Protein AF-A0A099YTH6-F1 (afdb_monomer)

Radius of gyration: 30.71 Å; Cα contacts (8 Å, |Δi|>4): 83; chains: 1; bounding box: 67×26×90 Å

Secondary structure (DSSP, 8-state):
-PPPP----SEEEEEEEE--TTSPPEEEEEEEEEEE----SS-EEEEEEEEETTEEEEEEEEEEPPPS----------HHHHHHHHHHHHHHHHHHHHHHHHHHHH-

Nearest PDB structures (foldseek):
  1x5g-assembly1_A  TM=3.823E-01  e=1.235E+00  Homo sapiens
  8pn9-assembly1_G  TM=3.445E-01  e=2.143E+00  Ho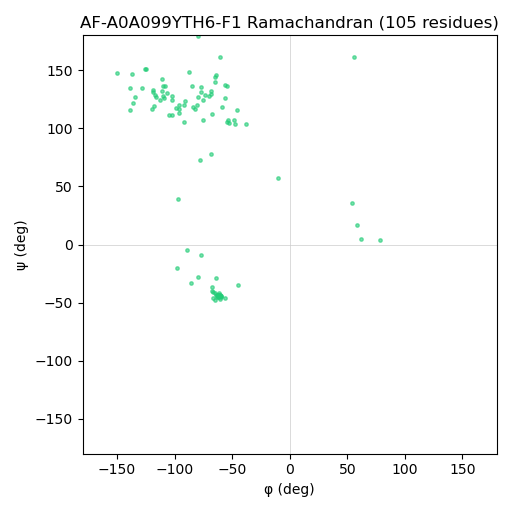mo sapiens
  2dn7-assembly1_A  TM=3.828E-01  e=7.284E+00  Homo sapiens
  9ba4-assembly1_B  TM=3.615E-01  e=7.743E+00  Homo sapiens

Solvent-accessible surface area (backbone atoms only — not comparable to full-atom values): 6913 Å² total; per-residue (Å²): 133,89,80,85,86,73,78,99,67,57,64,48,77,48,69,48,59,51,80,48,90,101,49,78,68,44,68,50,83,90,49,60,48,75,48,76,58,79,84,55,99,55,66,48,74,51,76,49,71,46,64,57,96,86,40,76,77,46,74,52,76,50,71,48,73,49,68,78,55,84,55,69,66,69,68,67,71,43,72,66,57,54,50,51,53,51,52,51,54,52,51,53,52,52,52,53,50,53,52,53,51,52,50,64,74,74,106

InterPro domains:
  IPR037878 Sperm acrosome membrane-associated protein 1 [PF27947] (1-107)
  IPR037878 Sperm acrosome membrane-associated protein 1 [PTHR47223] (1-107)

pLDDT: mean 75.14, std 15.71, range [37.44, 97.25]

Foldseek 3Di:
DDDDDDPDDQKDKDWDWDDDPPDDTHTDPPRIDIDGHDDDQAKDKDKDFDDDPNHGPDMDIDIDGDDNPVPVPVVVCPVVNVVVVVVVVVVVVVVVVVVVVVVVVVD

Sequence (107 aa):
MPCIFIPPENRFKYIWKILIADQPAVTLPNDSAILEVRRDTRPVTFQCETQERGITIASVKYTIYTTPGQERRPRRKTRAEIVLIFSVATGVIVVIGVIFVLVFVIL

Structure (mmCIF, N/CA/C/O backbone):
data_AF-A0A099YTH6-F1
#
_entry.id   AF-A0A099YTH6-F1
#
loop_
_atom_site.group_PDB
_atom_site.id
_atom_site.type_symbol
_atom_site.label_atom_id
_atom_site.label_alt_id
_atom_site.label_comp_id
_atom_site.label_asym_id
_atom_site.label_entity_id
_atom_site.label_seq_id
_atom_site.pdbx_PDB_ins_code
_atom_site.Cartn_x
_atom_site.Cartn_y
_atom_site.Cartn_z
_atom_site.occupancy
_atom_site.B_iso_or_equiv
_atom_site.auth_seq_id
_atom_site.auth_comp_id
_atom_site.auth_asym_id
_atom_site.auth_atom_id
_atom_site.pdbx_PDB_model_num
ATOM 1 N N . MET A 1 1 ? -4.087 13.591 10.323 1.00 51.88 1 MET A N 1
ATOM 2 C CA . MET A 1 1 ? -3.771 12.211 10.754 1.00 51.88 1 MET A CA 1
ATOM 3 C C . MET A 1 1 ? -2.720 11.621 9.822 1.00 51.88 1 MET A C 1
ATOM 5 O O . MET A 1 1 ? -2.948 11.654 8.617 1.00 51.88 1 MET A O 1
ATOM 9 N N . PRO A 1 2 ? -1.577 11.133 10.331 1.00 55.12 2 PRO A N 1
ATOM 10 C CA . PRO A 1 2 ? -0.590 10.439 9.509 1.00 55.12 2 PRO A CA 1
ATOM 11 C C . PRO A 1 2 ? -1.149 9.079 9.072 1.00 55.12 2 PRO A C 1
ATOM 13 O O . PRO A 1 2 ? -1.636 8.306 9.894 1.00 55.12 2 PRO A O 1
ATOM 16 N N . CYS A 1 3 ? -1.122 8.803 7.770 1.00 51.09 3 CYS A N 1
ATOM 17 C CA . CYS A 1 3 ? -1.530 7.507 7.239 1.00 51.09 3 CYS A CA 1
ATOM 18 C C . CYS A 1 3 ? -0.412 6.486 7.479 1.00 51.09 3 CYS A C 1
ATOM 20 O O . CYS A 1 3 ? 0.748 6.752 7.169 1.00 51.09 3 CYS A O 1
ATOM 22 N N . ILE A 1 4 ? -0.762 5.319 8.017 1.00 58.53 4 ILE A N 1
ATOM 23 C CA . ILE A 1 4 ? 0.172 4.205 8.194 1.00 58.53 4 ILE A CA 1
ATOM 24 C C . ILE A 1 4 ? 0.256 3.461 6.860 1.00 58.53 4 ILE A C 1
ATOM 26 O O . ILE A 1 4 ? -0.742 2.923 6.381 1.00 58.53 4 ILE A O 1
ATOM 30 N N . PHE A 1 5 ? 1.440 3.445 6.249 1.00 56.91 5 PHE A N 1
ATOM 31 C CA . PHE A 1 5 ? 1.718 2.607 5.087 1.00 56.91 5 PHE A CA 1
ATOM 32 C C . PHE A 1 5 ? 2.104 1.208 5.568 1.00 56.91 5 PHE A C 1
ATOM 34 O O . PHE A 1 5 ? 3.101 1.046 6.270 1.00 56.91 5 PHE A O 1
ATOM 41 N N . ILE A 1 6 ? 1.314 0.206 5.192 1.00 63.72 6 ILE A N 1
ATOM 42 C CA . ILE A 1 6 ? 1.586 -1.199 5.496 1.00 63.72 6 ILE A CA 1
ATOM 43 C C . ILE A 1 6 ? 2.033 -1.872 4.191 1.00 63.72 6 ILE A C 1
ATOM 45 O O . ILE A 1 6 ? 1.375 -1.678 3.163 1.00 63.72 6 ILE A O 1
ATOM 49 N N . PRO A 1 7 ? 3.152 -2.622 4.191 1.00 58.38 7 PRO A N 1
ATOM 50 C CA . PRO A 1 7 ? 3.630 -3.324 3.008 1.00 58.38 7 PRO A CA 1
ATOM 51 C C . PRO A 1 7 ? 2.603 -4.350 2.497 1.00 58.38 7 PRO A C 1
ATOM 53 O O . PRO A 1 7 ? 1.689 -4.750 3.219 1.00 58.38 7 PRO A O 1
ATOM 56 N N . PRO A 1 8 ? 2.736 -4.774 1.230 1.00 56.88 8 PRO A N 1
ATOM 57 C CA . PRO A 1 8 ? 1.710 -5.525 0.522 1.00 56.88 8 PRO A CA 1
ATOM 58 C C . PRO A 1 8 ? 1.700 -7.004 0.942 1.00 56.88 8 PRO A C 1
ATOM 60 O O . PRO A 1 8 ? 2.102 -7.873 0.169 1.00 56.88 8 PRO A O 1
ATOM 63 N N . GLU A 1 9 ? 1.223 -7.295 2.150 1.00 59.97 9 GLU A N 1
ATOM 64 C CA . GLU A 1 9 ? 0.926 -8.649 2.624 1.00 59.97 9 GLU A CA 1
ATOM 65 C C . GLU A 1 9 ? -0.510 -9.051 2.243 1.00 59.97 9 GLU A C 1
ATOM 67 O O . GLU A 1 9 ? -1.394 -8.210 2.114 1.00 59.97 9 GLU A O 1
ATOM 72 N N . ASN A 1 10 ? -0.758 -10.340 1.995 1.00 60.06 10 ASN A N 1
ATOM 73 C CA . ASN A 1 10 ? -2.081 -10.829 1.564 1.00 60.06 10 ASN A CA 1
ATOM 74 C C . ASN A 1 10 ? -2.996 -11.199 2.741 1.00 60.06 10 ASN A C 1
ATOM 76 O O . ASN A 1 10 ? -4.154 -11.560 2.541 1.00 60.06 10 ASN A O 1
ATOM 80 N N . ARG A 1 11 ? -2.477 -11.138 3.970 1.00 62.41 11 ARG A N 1
ATOM 81 C CA . ARG A 1 11 ? -3.176 -11.575 5.174 1.00 62.41 11 ARG A CA 1
ATOM 82 C C . ARG A 1 11 ? -2.922 -10.580 6.294 1.00 62.41 11 ARG A C 1
ATOM 84 O O . ARG A 1 11 ? -1.794 -10.440 6.750 1.00 62.41 11 ARG A O 1
ATOM 91 N N . PHE A 1 12 ? -3.978 -9.921 6.750 1.00 69.81 12 PHE A N 1
ATOM 92 C CA . PHE A 1 12 ? -3.920 -8.940 7.828 1.00 69.81 12 PHE A CA 1
ATOM 93 C C . PHE A 1 12 ? -4.623 -9.502 9.056 1.00 69.81 12 PHE A C 1
ATOM 95 O O . PHE A 1 12 ? -5.739 -10.012 8.961 1.00 69.81 12 PHE A O 1
ATOM 102 N N . LYS A 1 13 ? -3.981 -9.412 10.222 1.00 71.69 13 LYS A N 1
ATOM 103 C CA . LYS A 1 13 ? -4.620 -9.713 11.505 1.00 71.69 13 LYS A CA 1
ATOM 104 C C . LYS A 1 13 ? -4.912 -8.402 12.221 1.00 71.69 13 LYS A C 1
ATOM 106 O O . LYS A 1 13 ? -3.991 -7.718 12.658 1.00 71.69 13 LYS A O 1
ATOM 111 N N . TYR A 1 14 ? -6.189 -8.077 12.353 1.00 72.62 14 TYR A N 1
ATOM 112 C CA . TYR A 1 14 ? -6.653 -6.974 13.180 1.00 72.62 14 TYR A CA 1
ATOM 113 C C . TYR A 1 14 ? -6.807 -7.461 14.611 1.00 72.62 14 TYR A C 1
ATOM 115 O O . TYR A 1 14 ? -7.281 -8.571 14.850 1.00 72.62 14 TYR A O 1
ATOM 123 N N . ILE A 1 15 ? -6.353 -6.642 15.552 1.00 71.00 15 ILE A N 1
ATOM 124 C CA . ILE A 1 15 ? -6.398 -6.928 16.980 1.00 71.00 15 ILE A CA 1
ATOM 125 C C . ILE A 1 15 ? -6.860 -5.654 17.669 1.00 71.00 15 ILE A C 1
ATOM 127 O O . ILE A 1 15 ? -6.203 -4.617 17.542 1.00 71.00 15 ILE A O 1
ATOM 131 N N . TRP A 1 16 ? -7.960 -5.735 18.408 1.00 74.06 16 TRP A N 1
ATOM 132 C CA . TRP A 1 16 ? -8.403 -4.632 19.247 1.00 74.06 16 TRP A CA 1
ATOM 133 C C . TRP A 1 16 ? -7.569 -4.559 20.522 1.00 74.06 16 TRP A C 1
ATOM 135 O O . TRP A 1 16 ? -7.281 -5.572 21.168 1.00 74.06 16 TRP A O 1
ATOM 145 N N . LYS A 1 17 ? -7.162 -3.339 20.880 1.00 79.75 17 LYS A N 1
ATOM 146 C CA . LYS A 1 17 ? -6.465 -3.064 22.133 1.00 79.75 17 LYS A CA 1
ATOM 147 C C . LYS A 1 17 ? -7.157 -1.934 22.881 1.00 79.75 17 LYS A C 1
ATOM 149 O O . LYS A 1 17 ? -7.459 -0.904 22.284 1.00 79.75 17 LYS A O 1
ATOM 154 N N . ILE A 1 18 ? -7.355 -2.115 24.181 1.00 80.06 18 ILE A N 1
ATOM 155 C CA . ILE A 1 18 ? -7.806 -1.061 25.088 1.00 80.06 18 ILE A CA 1
ATOM 156 C C . ILE A 1 18 ? -6.596 -0.202 25.437 1.00 80.06 18 ILE A C 1
ATOM 158 O O . ILE A 1 18 ? -5.562 -0.717 25.870 1.00 80.06 18 ILE A O 1
ATOM 162 N N . LEU A 1 19 ? -6.735 1.106 25.243 1.00 83.19 19 LEU A N 1
ATOM 163 C CA . LEU A 1 19 ? -5.777 2.094 25.718 1.00 83.19 19 LEU A CA 1
ATOM 164 C C . LEU A 1 19 ? -6.287 2.631 27.053 1.00 83.19 19 LEU A C 1
ATOM 166 O O . LEU A 1 19 ? -7.327 3.284 27.102 1.00 83.19 19 LEU A O 1
ATOM 170 N N . ILE A 1 20 ? -5.567 2.329 28.128 1.00 87.06 20 ILE A N 1
ATOM 171 C CA . ILE A 1 20 ? -5.821 2.866 29.465 1.00 87.06 20 ILE A CA 1
ATOM 172 C C . ILE A 1 20 ? -4.669 3.824 29.772 1.00 87.06 20 ILE A C 1
ATOM 174 O O . ILE A 1 20 ? -3.517 3.519 29.457 1.00 87.06 20 ILE A O 1
ATOM 178 N N . ALA A 1 21 ? -4.975 4.995 30.334 1.00 89.75 21 ALA A N 1
ATOM 179 C CA . ALA A 1 21 ? -3.952 5.968 30.709 1.00 89.75 21 ALA A CA 1
ATOM 180 C C . ALA A 1 21 ? -2.907 5.320 31.636 1.00 89.75 21 ALA A C 1
ATOM 182 O O . ALA A 1 21 ? -3.262 4.548 32.526 1.00 89.75 21 ALA A O 1
ATOM 183 N N . ASP A 1 22 ? -1.630 5.608 31.378 1.00 88.88 22 ASP A N 1
ATOM 184 C CA . ASP A 1 22 ? -0.474 5.106 32.137 1.00 88.88 22 ASP A CA 1
ATOM 185 C C . ASP A 1 22 ? -0.331 3.574 32.202 1.00 88.88 22 ASP A C 1
ATOM 187 O O . ASP A 1 22 ? 0.427 3.040 33.013 1.00 88.88 22 ASP A O 1
ATOM 191 N N . GLN A 1 23 ? -1.019 2.847 31.318 1.00 89.81 23 GLN A N 1
ATOM 192 C CA . GLN A 1 23 ? -0.929 1.394 31.210 1.00 89.81 23 GLN A CA 1
ATOM 193 C C . GLN A 1 23 ? -0.571 0.963 29.783 1.00 89.81 23 GLN A C 1
ATOM 195 O O . GLN A 1 23 ? -0.907 1.640 28.806 1.00 89.81 23 GLN A O 1
ATOM 200 N N . PRO A 1 24 ? 0.107 -0.187 29.624 1.00 85.06 24 PRO A N 1
ATOM 201 C CA . PRO A 1 24 ? 0.327 -0.759 28.307 1.00 85.06 24 PRO A CA 1
ATOM 202 C C . PRO A 1 24 ? -1.008 -1.157 27.667 1.00 85.06 24 PRO A C 1
ATOM 204 O O . PRO A 1 24 ? -1.930 -1.616 28.337 1.00 85.06 24 PRO A O 1
ATOM 207 N N . ALA A 1 25 ? -1.093 -1.019 26.345 1.00 84.56 25 ALA A N 1
ATOM 208 C CA . ALA A 1 25 ? -2.285 -1.378 25.588 1.00 84.56 25 ALA A CA 1
ATOM 209 C C . ALA A 1 25 ? -2.646 -2.865 25.783 1.00 84.56 25 ALA A C 1
ATOM 211 O O . ALA A 1 25 ? -1.874 -3.751 25.400 1.00 84.56 25 ALA A O 1
ATOM 212 N N . VAL A 1 26 ? -3.831 -3.142 26.331 1.00 83.81 26 VAL A N 1
ATOM 213 C CA . VAL A 1 26 ? -4.294 -4.508 26.621 1.00 83.81 26 VAL A CA 1
ATOM 214 C C . VAL A 1 26 ? -5.052 -5.048 25.418 1.00 83.81 26 VAL A C 1
ATOM 216 O O . VAL A 1 26 ? -6.016 -4.442 24.964 1.00 83.81 26 VAL A O 1
ATOM 219 N N . THR A 1 27 ? -4.624 -6.191 24.884 1.00 78.81 27 THR A N 1
ATOM 220 C CA . THR A 1 27 ? -5.326 -6.853 23.774 1.00 78.81 27 THR A CA 1
ATOM 221 C C . THR A 1 27 ? -6.610 -7.498 24.277 1.00 78.81 27 THR A C 1
ATOM 223 O O . THR A 1 27 ? -6.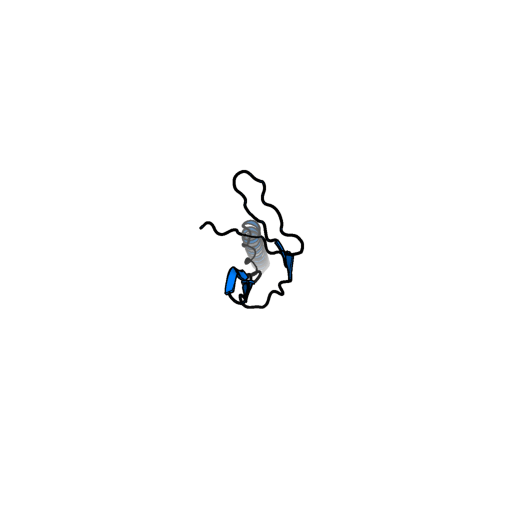554 -8.269 25.236 1.00 78.81 27 THR A O 1
ATOM 226 N N . LEU A 1 28 ? -7.747 -7.220 23.633 1.00 76.69 28 LEU A N 1
ATOM 227 C CA . LEU A 1 28 ? -8.994 -7.889 23.996 1.00 76.69 28 LEU A CA 1
ATOM 228 C C . LEU A 1 28 ? -8.914 -9.376 23.608 1.00 76.69 28 LEU A C 1
ATOM 230 O O . LEU A 1 28 ? -8.515 -9.700 22.482 1.00 76.69 28 LEU A O 1
ATOM 234 N N . PRO A 1 29 ? -9.283 -10.298 24.513 1.00 75.50 29 PRO A N 1
ATOM 235 C CA . PRO A 1 29 ? -9.338 -11.714 24.187 1.00 75.50 29 PRO A CA 1
ATOM 236 C C . PRO A 1 29 ? -10.421 -11.973 23.133 1.00 75.50 29 PRO A C 1
ATOM 238 O O . PRO A 1 29 ? -11.502 -11.399 23.191 1.00 75.50 29 PRO A O 1
ATOM 241 N N . ASN A 1 30 ? -10.125 -12.859 22.179 1.00 71.75 30 ASN A N 1
ATOM 242 C CA . ASN A 1 30 ? -11.014 -13.279 21.084 1.00 71.75 30 ASN A CA 1
ATOM 243 C C . ASN A 1 30 ? -11.453 -12.191 20.095 1.00 71.75 30 ASN A C 1
ATOM 245 O O . ASN A 1 30 ? -12.184 -12.495 19.159 1.00 71.75 30 ASN A O 1
ATOM 249 N N . ASP A 1 31 ? -10.945 -10.969 20.221 1.00 70.25 31 ASP A N 1
ATOM 250 C CA . ASP A 1 31 ? -11.344 -9.850 19.368 1.00 70.25 31 ASP A CA 1
ATOM 251 C C . ASP A 1 31 ? -10.354 -9.637 18.210 1.00 70.25 31 ASP A C 1
ATOM 253 O O . ASP A 1 31 ? -9.949 -8.524 17.866 1.00 70.25 31 ASP A O 1
ATOM 257 N N . SER A 1 32 ? -9.871 -10.750 17.643 1.00 67.88 32 SER A N 1
ATOM 258 C CA . SER A 1 32 ? -8.956 -10.723 16.506 1.00 67.88 32 SER A CA 1
ATOM 259 C C . SER A 1 32 ? -9.640 -11.206 15.239 1.00 67.88 32 SER A C 1
ATOM 261 O O . SER A 1 32 ? -10.137 -12.330 15.200 1.00 67.88 32 SER A O 1
ATOM 263 N N . ALA A 1 33 ? -9.584 -10.396 14.187 1.00 67.25 33 ALA A N 1
ATOM 264 C CA . ALA A 1 33 ? -10.110 -10.742 12.875 1.00 67.25 33 ALA A CA 1
ATOM 265 C C . ALA A 1 33 ? -8.954 -10.944 11.893 1.00 67.25 33 ALA A C 1
ATOM 267 O O . ALA A 1 33 ? -8.076 -10.088 11.762 1.00 67.25 33 ALA A O 1
ATOM 268 N N . ILE A 1 34 ? -8.946 -12.083 11.201 1.00 64.25 34 ILE A N 1
ATOM 269 C CA . ILE A 1 34 ? -8.016 -12.331 10.099 1.00 64.25 34 ILE A CA 1
ATOM 270 C C . ILE A 1 34 ? -8.742 -11.992 8.808 1.00 64.25 34 ILE A C 1
ATOM 272 O O . ILE A 1 34 ? -9.720 -12.643 8.450 1.00 64.25 34 ILE A O 1
ATOM 276 N N . LEU A 1 35 ? -8.231 -10.991 8.109 1.00 67.94 35 LEU A N 1
ATOM 277 C CA . LEU A 1 35 ? -8.649 -10.664 6.764 1.00 67.94 35 LEU A CA 1
ATOM 278 C C . LEU A 1 35 ? -7.652 -11.264 5.781 1.00 67.94 35 LEU A C 1
ATOM 280 O O . LEU A 1 35 ? -6.480 -10.880 5.749 1.00 67.94 35 LEU A O 1
ATOM 284 N N . GLU A 1 36 ? -8.135 -12.175 4.952 1.00 66.69 36 GLU A N 1
ATOM 285 C CA . GLU A 1 36 ? -7.400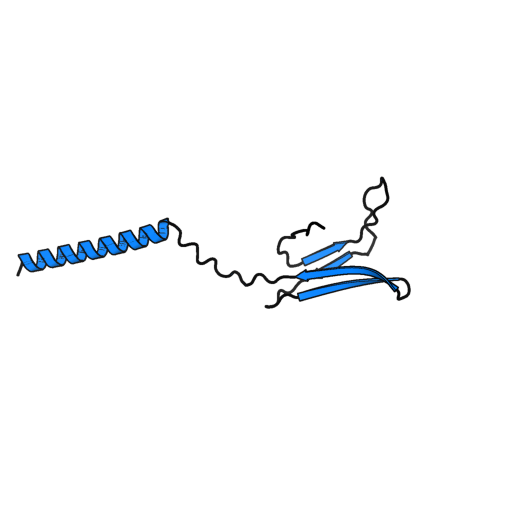 -12.640 3.788 1.00 66.69 36 GLU A CA 1
ATOM 286 C C . GLU A 1 36 ? -7.868 -11.864 2.561 1.00 66.69 36 GLU A C 1
ATOM 288 O O . GLU A 1 36 ? -9.048 -11.854 2.211 1.00 66.69 36 GLU A O 1
ATOM 293 N N . VAL A 1 37 ? -6.933 -11.168 1.929 1.00 65.44 37 VAL A N 1
ATOM 294 C CA . VAL A 1 37 ? -7.223 -10.266 0.824 1.00 65.44 37 VAL A CA 1
ATOM 295 C C . VAL A 1 37 ? -6.858 -10.962 -0.469 1.00 65.44 37 VAL A C 1
ATOM 297 O O . VAL A 1 37 ? -5.680 -11.142 -0.787 1.00 65.44 37 VAL A O 1
ATOM 300 N N . ARG A 1 38 ? -7.878 -11.289 -1.261 1.00 64.88 38 ARG A N 1
ATOM 301 C CA . ARG A 1 38 ? -7.682 -11.608 -2.674 1.00 64.88 38 ARG A CA 1
ATOM 302 C C . ARG A 1 38 ? -7.571 -10.296 -3.439 1.00 64.88 38 ARG A C 1
ATOM 304 O O . ARG A 1 38 ? -8.462 -9.457 -3.374 1.00 64.88 38 ARG A O 1
ATOM 311 N N . ARG A 1 39 ? -6.438 -10.086 -4.111 1.00 62.12 39 ARG A N 1
ATOM 312 C CA . ARG A 1 39 ? -6.242 -8.897 -4.944 1.00 62.12 39 ARG A CA 1
ATOM 313 C C . ARG A 1 39 ? -7.026 -9.069 -6.235 1.00 62.12 39 ARG A C 1
ATOM 315 O O . ARG A 1 39 ? -6.614 -9.841 -7.096 1.00 62.12 39 ARG A O 1
ATOM 322 N N . ASP A 1 40 ? -8.117 -8.331 -6.356 1.00 60.28 40 ASP A N 1
ATOM 323 C CA . ASP A 1 40 ? -8.808 -8.157 -7.629 1.00 60.28 40 ASP A CA 1
ATOM 324 C C . ASP A 1 40 ? -8.100 -7.102 -8.494 1.00 60.28 40 ASP A C 1
ATOM 326 O O . ASP A 1 40 ? -7.075 -6.540 -8.117 1.00 60.28 40 ASP A O 1
ATOM 330 N N . THR A 1 41 ? -8.609 -6.843 -9.697 1.00 61.28 41 THR A N 1
ATOM 331 C CA . THR A 1 41 ? -8.045 -5.846 -10.630 1.00 61.28 41 THR A CA 1
ATOM 332 C C . THR A 1 41 ? -8.389 -4.401 -10.266 1.00 61.28 41 THR A C 1
ATOM 334 O O . THR A 1 41 ? -7.853 -3.474 -10.872 1.00 61.28 41 THR A O 1
ATOM 337 N N . ARG A 1 42 ? -9.287 -4.189 -9.297 1.00 64.06 42 ARG A N 1
ATOM 338 C CA . ARG A 1 42 ? -9.766 -2.871 -8.866 1.00 64.06 42 ARG A CA 1
ATOM 339 C C . ARG A 1 42 ? -9.581 -2.706 -7.357 1.00 64.06 42 ARG A C 1
ATOM 341 O O . ARG A 1 42 ? -9.649 -3.706 -6.643 1.00 64.06 42 ARG A O 1
ATOM 348 N N . PRO A 1 43 ? -9.385 -1.471 -6.860 1.00 68.38 43 PRO A N 1
ATOM 349 C CA . PRO A 1 43 ? -9.356 -1.212 -5.428 1.00 68.38 43 PRO A CA 1
ATOM 350 C C . PRO A 1 43 ? -10.636 -1.696 -4.745 1.00 68.38 43 PRO A C 1
ATOM 352 O O . PRO A 1 43 ? -11.735 -1.463 -5.252 1.00 68.38 43 PRO A O 1
ATOM 355 N N . VAL A 1 44 ? -10.488 -2.335 -3.585 1.00 73.62 44 VAL A N 1
ATOM 356 C CA . VAL A 1 44 ? -11.612 -2.829 -2.777 1.00 73.62 44 VAL A CA 1
ATOM 357 C C . VAL A 1 44 ? -11.591 -2.133 -1.425 1.00 73.62 44 VAL A C 1
ATOM 359 O O . VAL A 1 44 ? -10.549 -2.037 -0.775 1.00 73.62 44 VAL A O 1
ATOM 362 N N . THR A 1 45 ? -12.747 -1.640 -0.994 1.00 74.75 45 THR A N 1
ATOM 363 C CA . THR A 1 45 ? -12.922 -1.035 0.326 1.00 74.75 45 THR A CA 1
ATOM 364 C C . THR A 1 45 ? -13.619 -2.022 1.245 1.00 74.75 45 THR A C 1
ATOM 366 O O . THR A 1 45 ? -14.689 -2.529 0.919 1.00 74.75 45 THR A O 1
ATOM 369 N N . PHE A 1 46 ? -13.025 -2.252 2.410 1.00 76.06 46 PHE A N 1
ATOM 370 C CA . PHE A 1 46 ? -13.604 -3.058 3.473 1.00 76.06 46 PHE A CA 1
ATOM 371 C C . PHE A 1 46 ? -13.977 -2.152 4.644 1.00 76.06 46 PHE A C 1
ATOM 373 O O . PHE A 1 46 ? -13.259 -1.201 4.974 1.00 76.06 46 PHE A O 1
ATOM 380 N N . GLN A 1 47 ? -15.104 -2.463 5.272 1.00 80.12 47 GLN A N 1
ATOM 381 C CA . GLN A 1 47 ? -15.609 -1.769 6.447 1.00 80.12 47 GLN A CA 1
ATOM 382 C C . GLN A 1 47 ? -16.064 -2.813 7.457 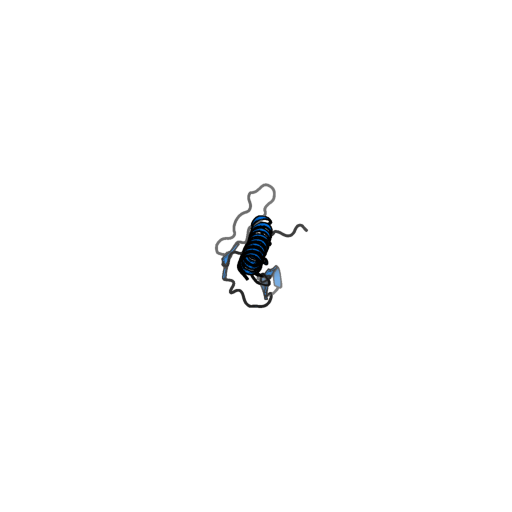1.00 80.12 47 GLN A C 1
ATOM 384 O O . GLN A 1 47 ? -16.835 -3.710 7.123 1.00 80.12 47 GLN A O 1
ATOM 389 N N . CYS A 1 48 ? -15.550 -2.703 8.675 1.00 77.81 48 CYS A N 1
ATOM 390 C CA . CYS A 1 48 ? -15.964 -3.519 9.802 1.00 77.81 48 CYS A CA 1
ATOM 391 C C . CYS A 1 48 ? -16.531 -2.599 10.877 1.00 77.81 48 CYS A C 1
ATOM 393 O O . CYS A 1 48 ? -15.907 -1.592 11.217 1.00 77.81 48 CYS A O 1
ATOM 395 N N . GLU A 1 49 ? -17.706 -2.942 11.387 1.00 82.81 49 GLU A N 1
ATOM 396 C CA . GLU A 1 49 ? -18.386 -2.201 12.441 1.00 82.81 49 GLU A CA 1
ATOM 397 C C . GLU A 1 49 ? -18.531 -3.081 13.672 1.00 82.81 49 GLU A C 1
ATOM 399 O O . GLU A 1 49 ? -19.043 -4.198 13.595 1.00 82.81 49 GLU A O 1
ATOM 404 N N . THR A 1 50 ? -18.102 -2.555 14.812 1.00 80.31 50 THR A N 1
ATOM 405 C CA . THR A 1 50 ? -18.373 -3.144 16.117 1.00 80.31 50 THR A CA 1
ATOM 406 C C . THR A 1 50 ? -19.652 -2.518 16.643 1.00 80.31 50 THR A C 1
ATOM 408 O O . THR A 1 50 ? -19.719 -1.300 16.825 1.00 80.31 50 THR A O 1
ATOM 411 N N . GLN A 1 51 ? -20.663 -3.348 16.886 1.00 84.44 51 GLN A N 1
ATOM 412 C CA . GLN A 1 51 ? -21.946 -2.912 17.423 1.00 84.44 51 GLN A CA 1
ATOM 413 C C . GLN A 1 51 ? -22.110 -3.363 18.871 1.00 84.44 51 GLN A C 1
ATOM 415 O O . GLN A 1 51 ? -21.861 -4.519 19.207 1.00 84.44 51 GLN A O 1
ATOM 420 N N . GLU A 1 52 ? -22.609 -2.467 19.710 1.00 85.38 52 GLU A N 1
ATOM 421 C CA . GLU A 1 52 ? -23.084 -2.765 21.051 1.00 85.38 52 GLU A CA 1
ATOM 422 C C . GLU A 1 52 ? -24.575 -2.434 21.111 1.00 85.38 52 GLU A C 1
ATOM 424 O O . GLU A 1 52 ? -24.986 -1.303 20.863 1.00 85.38 52 GLU A O 1
ATOM 429 N N . ARG A 1 53 ? -25.413 -3.440 21.396 1.00 90.56 53 ARG A N 1
ATOM 430 C CA . ARG A 1 53 ? -26.884 -3.290 21.449 1.00 90.56 53 ARG A CA 1
ATOM 431 C C . ARG A 1 53 ? -27.490 -2.678 20.172 1.00 90.56 53 ARG A C 1
ATOM 433 O O . ARG A 1 53 ? -28.446 -1.913 20.240 1.00 90.56 53 ARG A O 1
ATOM 440 N N . GLY A 1 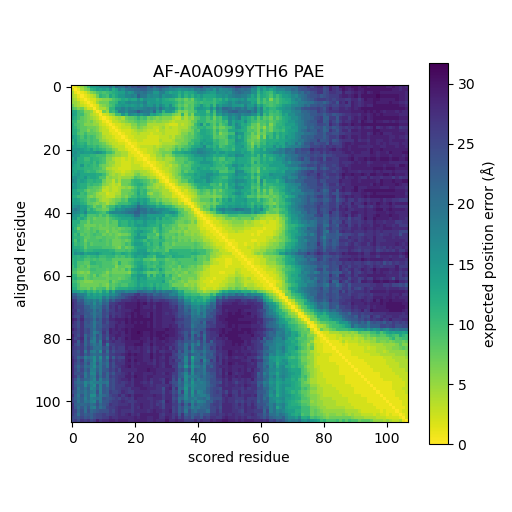54 ? -26.925 -3.009 19.011 1.00 87.94 54 GLY A N 1
ATOM 441 C CA . GLY A 1 54 ? -27.357 -2.477 17.712 1.00 87.94 54 GLY A CA 1
ATOM 442 C C . GLY A 1 54 ? -26.870 -1.055 17.411 1.00 87.94 54 GLY A C 1
ATOM 443 O O . GLY A 1 54 ? -27.220 -0.505 16.372 1.00 87.94 54 GLY A O 1
ATOM 444 N N . ILE A 1 55 ? -26.058 -0.460 18.289 1.00 88.81 55 ILE A N 1
ATOM 445 C CA . ILE A 1 55 ? -25.422 0.842 18.080 1.00 88.81 55 ILE A CA 1
ATOM 446 C C . ILE A 1 55 ? -23.965 0.606 17.693 1.00 88.81 55 ILE A C 1
ATOM 448 O O . ILE A 1 55 ? -23.224 -0.048 18.424 1.00 88.81 55 ILE A O 1
ATOM 452 N N . THR A 1 56 ? -23.529 1.143 16.556 1.00 85.12 56 THR A N 1
ATOM 453 C CA . THR A 1 56 ? -22.123 1.071 16.141 1.00 85.12 56 THR A CA 1
ATOM 454 C C . THR A 1 56 ? -21.254 1.914 17.080 1.00 85.12 56 THR A C 1
ATOM 456 O O . THR A 1 56 ? -21.356 3.138 17.094 1.00 85.12 56 THR A O 1
ATOM 459 N N . ILE A 1 57 ? -20.391 1.257 17.859 1.00 85.62 57 ILE A N 1
ATOM 460 C CA . ILE A 1 57 ? -19.475 1.890 18.826 1.00 85.62 57 ILE A CA 1
ATOM 461 C C . ILE A 1 57 ? -18.058 2.069 18.275 1.00 85.62 57 ILE A C 1
ATOM 463 O O . ILE A 1 57 ? -17.299 2.902 18.767 1.00 85.62 57 ILE A O 1
ATOM 467 N N . ALA A 1 58 ? -17.694 1.316 17.236 1.00 78.75 58 ALA A N 1
ATOM 468 C CA . ALA A 1 58 ? -16.431 1.480 16.530 1.00 78.75 58 ALA A CA 1
ATOM 469 C C . ALA A 1 58 ? -16.580 1.076 15.062 1.00 78.75 58 ALA A C 1
ATOM 471 O O . ALA A 1 58 ? -17.333 0.164 14.729 1.00 78.75 58 ALA A O 1
ATOM 472 N N . SER A 1 59 ? -15.840 1.740 14.176 1.00 78.31 59 SER A N 1
ATOM 473 C CA . SER A 1 59 ? -15.780 1.380 12.761 1.00 78.31 59 SER A CA 1
ATOM 474 C C . SER A 1 59 ? -14.351 1.481 12.257 1.00 78.31 59 SER A C 1
ATOM 476 O O . SER A 1 59 ? -13.644 2.453 12.531 1.00 78.31 59 SER A O 1
ATOM 478 N N . VAL A 1 60 ? -13.927 0.470 11.509 1.00 77.75 60 VAL A N 1
ATOM 479 C CA . VAL A 1 60 ? -12.637 0.445 10.827 1.00 77.75 60 VAL A CA 1
ATOM 480 C C . VAL A 1 60 ? -12.907 0.326 9.338 1.00 77.75 60 VAL A C 1
ATOM 482 O O . VAL A 1 60 ? -13.448 -0.676 8.869 1.00 77.75 60 VAL A O 1
ATOM 485 N N . LYS A 1 61 ? -12.504 1.353 8.588 1.00 79.06 61 LYS A N 1
ATOM 486 C CA . LYS A 1 61 ? -12.595 1.400 7.129 1.00 79.06 61 LYS A CA 1
ATOM 487 C C . LYS A 1 61 ? -11.198 1.462 6.534 1.00 79.06 61 LYS A C 1
ATOM 489 O O . LYS A 1 61 ? -10.422 2.355 6.867 1.00 79.06 61 LYS A O 1
ATOM 494 N N . TYR A 1 62 ? -10.892 0.553 5.619 1.00 70.94 62 TYR A N 1
ATOM 495 C CA . TYR A 1 62 ? -9.641 0.583 4.865 1.00 70.94 62 TYR A CA 1
ATOM 496 C C . TYR A 1 62 ? -9.896 0.266 3.397 1.00 70.94 62 TYR A C 1
ATOM 498 O O . TYR A 1 62 ? -10.798 -0.487 3.034 1.00 70.94 62 TYR A O 1
ATOM 506 N N . THR A 1 63 ? -9.097 0.894 2.540 1.00 70.25 63 THR A N 1
ATOM 507 C CA . THR A 1 63 ? -9.136 0.678 1.095 1.00 70.25 63 THR A CA 1
ATOM 508 C C . THR A 1 63 ? -7.853 0.000 0.684 1.00 70.25 63 THR A C 1
ATOM 510 O O . THR A 1 63 ? -6.759 0.496 0.951 1.00 70.25 63 THR A O 1
ATOM 513 N N . ILE A 1 64 ? -8.003 -1.143 0.039 1.00 71.06 64 ILE A N 1
ATOM 514 C CA . ILE A 1 64 ? -6.896 -1.899 -0.505 1.00 71.06 64 ILE A CA 1
ATOM 515 C C . ILE A 1 64 ? -6.716 -1.439 -1.935 1.00 71.06 64 ILE A C 1
ATOM 517 O O . ILE A 1 64 ? -7.504 -1.770 -2.821 1.00 71.06 64 ILE A O 1
ATOM 521 N N . TYR A 1 65 ? -5.669 -0.653 -2.146 1.00 64.00 65 TYR A N 1
ATOM 522 C CA . TYR A 1 65 ? -5.244 -0.296 -3.483 1.00 64.00 65 TYR A CA 1
ATOM 523 C C . TYR A 1 65 ? -4.540 -1.490 -4.106 1.00 64.00 65 TYR A C 1
ATOM 525 O O . TYR A 1 65 ? -3.563 -2.026 -3.582 1.00 64.00 65 TYR A O 1
ATOM 533 N N . THR A 1 66 ? -5.037 -1.897 -5.260 1.00 66.56 66 THR A N 1
ATOM 534 C CA . THR A 1 66 ? -4.293 -2.759 -6.159 1.00 66.56 66 THR A CA 1
ATOM 535 C C . THR A 1 66 ? -3.128 -1.939 -6.689 1.00 66.56 66 THR A C 1
ATOM 537 O O . THR A 1 66 ? -3.332 -0.831 -7.187 1.00 66.56 66 THR A O 1
ATOM 540 N N . THR A 1 67 ? -1.907 -2.458 -6.623 1.00 61.88 67 THR A N 1
ATOM 541 C CA . THR A 1 67 ? -0.850 -1.927 -7.487 1.00 61.88 67 THR A CA 1
ATOM 542 C C . THR A 1 67 ? -1.344 -2.031 -8.936 1.00 61.88 67 THR A C 1
ATOM 544 O O . THR A 1 67 ? -1.757 -3.134 -9.312 1.00 61.88 67 THR A O 1
ATOM 547 N N . PRO A 1 68 ? -1.357 -0.944 -9.732 1.00 49.06 68 PRO A N 1
ATOM 548 C CA . PRO A 1 68 ? -1.714 -0.990 -11.150 1.00 49.06 68 PRO A CA 1
ATOM 549 C C . PRO A 1 68 ? -0.621 -1.751 -11.902 1.00 49.06 68 PRO A C 1
ATOM 551 O O . PRO A 1 68 ? 0.311 -1.171 -12.444 1.00 49.06 68 PRO A O 1
ATOM 554 N N . GLY A 1 69 ? -0.655 -3.080 -11.801 1.00 43.59 69 GLY A N 1
ATOM 555 C CA . GLY A 1 69 ? 0.536 -3.893 -11.976 1.00 43.59 69 GLY A CA 1
ATOM 556 C C . GLY A 1 69 ? 1.667 -3.445 -11.013 1.00 43.59 69 GLY A C 1
ATOM 557 O O . GLY A 1 69 ? 1.738 -2.349 -10.485 1.00 43.59 69 GLY A O 1
ATOM 558 N N . GLN A 1 70 ? 2.681 -4.231 -10.735 1.00 40.41 70 GLN A N 1
ATOM 559 C CA . GLN A 1 70 ? 3.707 -4.488 -11.727 1.00 40.41 70 GLN A CA 1
ATOM 560 C C . GLN A 1 70 ? 3.355 -3.982 -13.134 1.00 40.41 70 GLN A C 1
ATOM 562 O O . GLN A 1 70 ? 3.351 -4.742 -14.098 1.00 40.41 70 GLN A O 1
ATOM 567 N N . GLU A 1 71 ? 3.077 -2.677 -13.276 1.00 37.44 71 GLU A 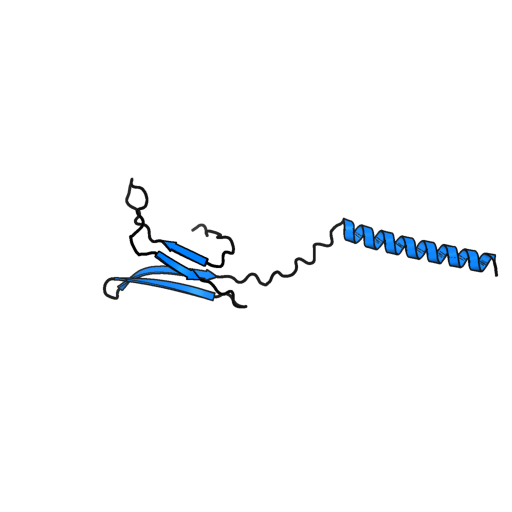N 1
ATOM 568 C CA . GLU A 1 71 ? 3.573 -1.972 -14.432 1.00 37.44 71 GLU A CA 1
ATOM 569 C C . GLU A 1 71 ? 5.022 -2.402 -14.418 1.00 37.44 71 GLU A C 1
ATOM 571 O O . GLU A 1 71 ? 5.757 -2.161 -13.450 1.00 37.44 71 GLU A O 1
ATOM 576 N N . ARG A 1 72 ? 5.353 -3.273 -15.375 1.00 39.47 72 ARG A N 1
ATOM 577 C CA . ARG A 1 72 ? 6.717 -3.562 -15.750 1.00 39.47 72 ARG A CA 1
ATOM 578 C C . ARG A 1 72 ? 7.345 -2.191 -15.653 1.00 39.47 72 ARG A C 1
ATOM 580 O O . ARG A 1 72 ? 7.028 -1.367 -16.505 1.00 39.47 72 ARG A O 1
ATOM 587 N N . ARG A 1 73 ? 8.130 -1.886 -14.603 1.00 37.97 73 ARG A N 1
ATOM 588 C CA . ARG A 1 73 ? 9.044 -0.751 -14.694 1.00 37.97 73 ARG A CA 1
ATOM 589 C C . ARG A 1 73 ? 9.632 -1.006 -16.069 1.00 37.97 73 ARG A C 1
ATOM 591 O O . ARG A 1 73 ? 10.159 -2.117 -16.219 1.00 37.97 73 ARG A O 1
ATOM 598 N N . PRO A 1 74 ? 9.435 -0.149 -17.091 1.00 46.97 74 PRO A N 1
ATOM 599 C CA . PRO A 1 74 ? 10.196 -0.327 -18.310 1.00 46.97 74 PRO A CA 1
ATOM 600 C C . PRO A 1 74 ? 11.603 -0.356 -17.760 1.00 46.97 74 PRO A C 1
ATOM 602 O O . PRO A 1 74 ? 11.975 0.636 -17.131 1.00 46.97 74 PRO A O 1
ATOM 605 N N . ARG A 1 75 ? 12.232 -1.548 -17.739 1.00 46.50 75 ARG A N 1
ATOM 606 C CA . ARG A 1 75 ? 13.434 -1.846 -16.952 1.00 46.50 75 ARG A CA 1
ATOM 607 C C . ARG A 1 75 ? 14.319 -0.675 -17.262 1.00 46.50 75 ARG A C 1
ATOM 609 O O . ARG A 1 75 ? 14.683 -0.584 -18.425 1.00 46.50 75 ARG A O 1
ATOM 616 N N . ARG A 1 76 ? 14.445 0.290 -16.328 1.00 53.34 76 ARG A N 1
ATOM 617 C CA . ARG A 1 76 ? 14.810 1.674 -16.678 1.00 53.34 76 ARG A CA 1
ATOM 618 C C . ARG A 1 76 ? 16.085 1.516 -17.452 1.00 53.34 76 ARG A C 1
ATOM 620 O O . ARG A 1 76 ? 17.041 1.076 -16.812 1.00 53.34 76 ARG A O 1
ATOM 627 N N . LYS A 1 77 ? 16.009 1.680 -18.785 1.00 56.16 77 LYS A N 1
ATOM 628 C CA . LYS A 1 77 ? 16.956 1.052 -19.716 1.00 56.16 77 LYS A CA 1
ATOM 629 C C . LYS A 1 77 ? 18.307 1.458 -19.193 1.00 56.16 77 LYS A C 1
ATOM 631 O O . LYS A 1 77 ? 18.588 2.658 -19.119 1.00 56.16 77 LYS A O 1
ATOM 636 N N . THR A 1 78 ? 18.994 0.513 -18.551 1.00 64.12 78 THR A N 1
ATOM 637 C CA . THR A 1 78 ? 20.042 0.917 -17.609 1.00 64.12 78 THR A CA 1
ATOM 638 C C . THR A 1 78 ? 21.083 1.596 -18.479 1.00 64.12 78 THR A C 1
ATOM 640 O O . THR A 1 78 ? 21.231 1.199 -19.630 1.00 64.12 78 THR A O 1
ATOM 643 N N . ARG A 1 79 ? 21.758 2.653 -18.021 1.00 69.44 79 ARG A N 1
ATOM 644 C CA . ARG A 1 79 ? 22.729 3.384 -18.863 1.00 69.44 79 ARG A CA 1
ATOM 645 C C . ARG A 1 79 ? 23.650 2.427 -19.645 1.00 69.44 79 ARG A C 1
ATOM 647 O O . ARG A 1 79 ? 23.929 2.670 -20.810 1.00 69.44 79 ARG A O 1
ATOM 654 N N . ALA A 1 80 ? 24.001 1.294 -19.030 1.00 73.19 80 ALA A N 1
ATOM 655 C CA . ALA A 1 80 ? 24.691 0.163 -19.644 1.00 73.19 80 ALA A CA 1
ATOM 656 C C . ALA A 1 80 ? 23.998 -0.442 -20.887 1.00 73.19 80 ALA A C 1
ATOM 658 O O . ALA A 1 80 ? 24.656 -0.664 -21.890 1.00 73.19 80 ALA A O 1
ATOM 659 N N . GLU A 1 81 ? 22.688 -0.683 -20.861 1.00 79.69 81 GLU A N 1
ATOM 660 C CA . GLU A 1 81 ? 21.919 -1.237 -21.985 1.00 79.69 81 GLU A CA 1
ATOM 661 C C . GLU A 1 81 ? 21.841 -0.255 -23.166 1.00 79.69 81 GLU A C 1
ATOM 663 O O . GLU A 1 81 ? 21.945 -0.666 -24.317 1.00 79.69 81 GLU A O 1
ATOM 668 N N . ILE A 1 82 ? 21.728 1.052 -22.896 1.00 83.38 82 ILE A N 1
ATOM 669 C CA . ILE A 1 82 ? 21.769 2.088 -23.945 1.00 83.38 82 ILE A CA 1
ATOM 670 C C . ILE A 1 82 ? 23.161 2.145 -24.585 1.00 83.38 82 ILE A C 1
ATOM 672 O O . ILE A 1 82 ? 23.272 2.156 -25.809 1.00 83.38 82 ILE A O 1
ATOM 676 N N . VAL A 1 83 ? 24.216 2.140 -23.765 1.00 87.44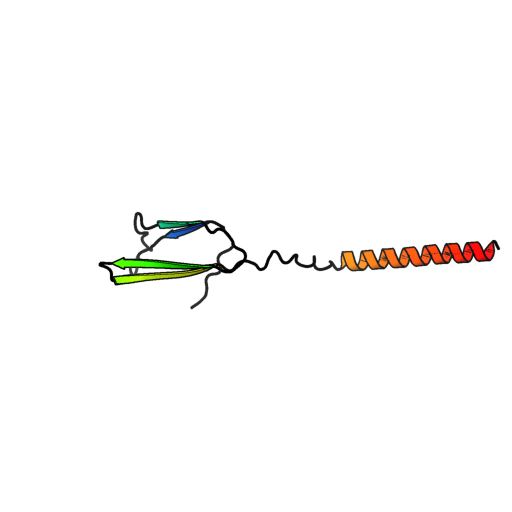 83 VAL A N 1
ATOM 677 C CA . VAL A 1 83 ? 25.608 2.137 -24.241 1.00 87.44 83 VAL A CA 1
ATOM 678 C C . VAL A 1 83 ? 25.900 0.887 -25.071 1.00 87.44 83 VAL A C 1
ATOM 680 O O . VAL A 1 83 ? 26.508 1.002 -26.130 1.00 87.44 83 VAL A O 1
ATOM 683 N N . LEU A 1 84 ? 25.415 -0.280 -24.642 1.00 88.69 84 LEU A N 1
ATOM 684 C CA . LEU A 1 84 ? 25.649 -1.552 -25.325 1.00 88.69 84 LEU A CA 1
ATOM 685 C C . LEU A 1 84 ? 24.955 -1.614 -26.694 1.00 88.69 84 LEU A C 1
ATOM 687 O O . LEU A 1 84 ? 25.545 -2.072 -27.668 1.00 88.69 84 LEU A O 1
ATOM 691 N N . ILE A 1 85 ? 23.730 -1.093 -26.803 1.00 90.81 85 ILE A N 1
ATOM 692 C CA . ILE A 1 85 ? 23.038 -0.992 -28.097 1.00 90.81 85 ILE A CA 1
ATOM 693 C C . ILE A 1 85 ? 23.797 -0.048 -29.037 1.00 90.81 85 ILE A C 1
ATOM 695 O O . ILE A 1 85 ? 23.999 -0.374 -30.207 1.00 90.81 85 ILE A O 1
ATOM 699 N N . PHE A 1 86 ? 24.255 1.099 -28.529 1.00 91.38 86 PHE A N 1
ATOM 700 C CA . PHE A 1 86 ? 24.973 2.084 -29.337 1.00 91.38 86 PHE A CA 1
ATOM 701 C C . PHE A 1 86 ? 26.338 1.561 -29.810 1.00 91.38 86 PHE A C 1
ATOM 703 O O . PHE A 1 86 ? 26.702 1.745 -30.973 1.00 91.38 86 PHE A O 1
ATOM 710 N N . SER A 1 87 ? 27.075 0.852 -28.947 1.00 91.81 87 SER A N 1
ATOM 711 C CA . SER A 1 87 ? 28.363 0.252 -29.309 1.00 91.81 87 SER A CA 1
ATOM 712 C C . SER A 1 87 ? 28.212 -0.837 -30.367 1.00 91.81 87 SER A C 1
ATOM 714 O O . SER A 1 87 ? 28.994 -0.876 -31.314 1.00 91.81 87 SER A O 1
ATOM 716 N N . VAL A 1 88 ? 27.187 -1.689 -30.246 1.00 95.19 88 VAL A N 1
ATOM 717 C CA . VAL A 1 88 ? 26.921 -2.750 -31.228 1.00 95.19 88 VAL A CA 1
ATOM 718 C C . VAL A 1 88 ? 26.540 -2.149 -32.580 1.00 95.19 88 VAL A C 1
A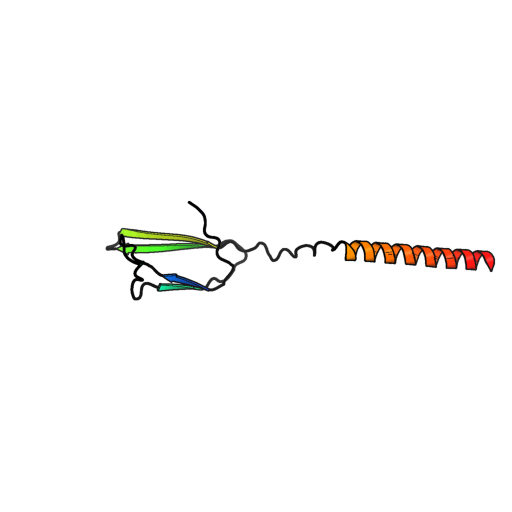TOM 720 O O . VAL A 1 88 ? 27.124 -2.526 -33.592 1.00 95.19 88 VAL A O 1
ATOM 723 N N . ALA A 1 89 ? 25.624 -1.175 -32.608 1.00 95.81 89 ALA A N 1
ATOM 724 C CA . ALA A 1 89 ? 25.213 -0.523 -33.851 1.00 95.81 89 ALA A CA 1
ATOM 725 C C . ALA A 1 89 ? 26.396 0.152 -34.566 1.00 95.81 89 ALA A C 1
ATOM 727 O O . ALA A 1 89 ? 26.582 -0.032 -35.767 1.00 95.81 89 ALA A O 1
ATOM 728 N N . THR A 1 90 ? 27.235 0.872 -33.816 1.00 95.81 90 THR A N 1
ATOM 729 C CA . THR A 1 90 ? 28.422 1.539 -34.371 1.00 95.81 90 THR A CA 1
ATOM 730 C C . THR A 1 90 ? 29.419 0.522 -34.932 1.00 95.81 90 THR A C 1
ATOM 732 O O . THR A 1 90 ? 29.917 0.703 -36.041 1.00 95.81 90 THR A O 1
ATOM 735 N N . GLY A 1 91 ? 29.667 -0.581 -34.216 1.00 95.44 91 GLY A N 1
ATOM 736 C CA . GLY A 1 91 ? 30.558 -1.646 -34.682 1.00 95.44 91 GLY A CA 1
ATOM 737 C C . GLY A 1 91 ? 30.093 -2.281 -35.994 1.00 95.44 91 GLY A C 1
ATOM 738 O O . GLY A 1 91 ? 30.892 -2.444 -36.912 1.00 95.44 91 GLY A O 1
ATOM 739 N N . VAL A 1 92 ? 28.795 -2.571 -36.121 1.00 97.25 92 VAL A N 1
ATOM 740 C CA . VAL A 1 92 ? 28.220 -3.146 -3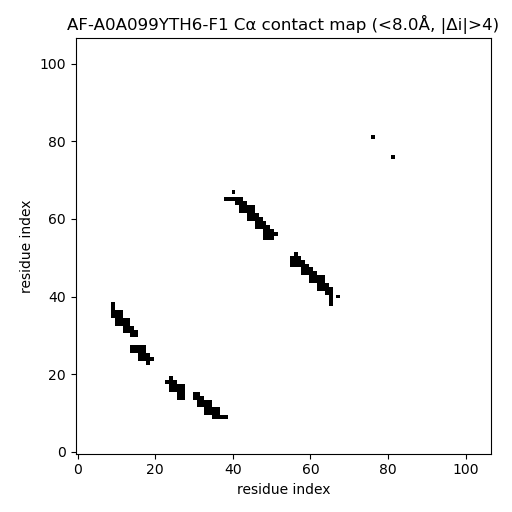7.351 1.00 97.25 92 VAL A CA 1
ATOM 741 C C . VAL A 1 92 ? 28.405 -2.205 -38.545 1.00 97.25 92 VAL A C 1
ATOM 743 O O . VAL A 1 92 ? 28.817 -2.653 -39.613 1.00 97.25 92 VAL A O 1
ATOM 746 N N . ILE A 1 93 ? 28.167 -0.903 -38.366 1.00 96.62 93 ILE A N 1
ATOM 747 C CA . ILE A 1 93 ? 28.332 0.096 -39.435 1.00 96.62 93 ILE A CA 1
ATOM 748 C C . ILE A 1 93 ? 29.789 0.156 -39.910 1.00 96.62 93 ILE A C 1
ATOM 750 O O . ILE A 1 93 ? 30.041 0.165 -41.115 1.00 96.62 93 ILE A O 1
ATOM 754 N N . VAL A 1 94 ? 30.751 0.149 -38.982 1.00 96.75 94 VAL A N 1
ATOM 755 C CA . VAL A 1 94 ? 32.183 0.167 -39.320 1.00 96.75 94 VAL A CA 1
ATOM 756 C C . VAL A 1 94 ? 32.575 -1.080 -40.111 1.00 96.75 94 VAL A C 1
ATOM 758 O O . VAL A 1 94 ? 33.246 -0.964 -41.133 1.00 96.75 94 VAL A O 1
ATOM 761 N N . VAL A 1 95 ? 32.121 -2.264 -39.691 1.00 97.00 95 VAL A N 1
ATOM 762 C CA . VAL A 1 95 ? 32.417 -3.526 -40.391 1.00 97.00 95 VAL A CA 1
ATOM 763 C C . VAL A 1 95 ? 31.862 -3.513 -41.815 1.00 97.00 95 VAL A C 1
ATOM 765 O O . VAL A 1 95 ? 32.580 -3.859 -42.751 1.00 97.00 95 VAL A O 1
ATOM 768 N N . ILE A 1 96 ? 30.618 -3.063 -41.998 1.00 97.12 96 ILE A N 1
ATOM 769 C CA . ILE A 1 96 ? 30.010 -2.937 -43.330 1.00 97.12 96 ILE A CA 1
ATOM 770 C C . ILE A 1 96 ? 30.820 -1.970 -44.201 1.00 97.12 96 ILE A C 1
ATOM 772 O O . ILE A 1 96 ? 31.104 -2.286 -45.354 1.00 97.12 96 ILE A O 1
ATOM 776 N N . GLY A 1 97 ? 31.240 -0.828 -43.648 1.00 96.06 97 GLY A N 1
ATOM 777 C CA . GLY A 1 97 ? 32.067 0.146 -44.361 1.00 96.06 97 GLY A CA 1
ATOM 778 C C . GLY A 1 97 ? 33.403 -0.438 -44.825 1.00 96.06 97 GLY A C 1
ATOM 779 O O . GLY A 1 97 ? 33.778 -0.258 -45.981 1.00 96.06 97 GLY A O 1
ATOM 780 N N . VAL A 1 98 ? 34.090 -1.194 -43.964 1.00 96.50 98 VAL A N 1
ATOM 781 C CA . VAL A 1 98 ? 35.356 -1.859 -44.319 1.00 96.50 98 VAL A CA 1
ATOM 782 C C . VAL A 1 98 ? 35.149 -2.875 -45.440 1.00 96.50 98 VAL A C 1
ATOM 784 O O . VAL A 1 98 ? 35.927 -2.890 -46.389 1.00 96.50 98 VAL A O 1
ATOM 787 N N . ILE A 1 99 ? 34.087 -3.684 -45.375 1.00 96.56 99 ILE A N 1
ATOM 788 C CA . ILE A 1 99 ? 33.754 -4.637 -46.445 1.00 96.56 99 ILE A CA 1
ATOM 789 C C . ILE A 1 99 ? 33.522 -3.892 -47.762 1.00 96.56 99 ILE A C 1
ATOM 791 O O . ILE A 1 99 ? 34.046 -4.301 -48.792 1.00 96.56 99 ILE A O 1
ATOM 795 N N . PHE A 1 100 ? 32.788 -2.780 -47.729 1.00 96.00 100 PHE A N 1
ATOM 796 C CA . PHE A 1 100 ? 32.507 -1.983 -48.920 1.00 96.00 100 PHE A CA 1
ATOM 797 C C . PHE A 1 100 ? 33.787 -1.427 -49.555 1.00 96.00 100 PHE A C 1
ATOM 799 O O . PHE A 1 100 ? 33.969 -1.527 -50.765 1.00 96.00 100 PHE A O 1
ATOM 806 N N . VAL A 1 101 ? 34.703 -0.899 -48.738 1.00 95.94 101 VAL A N 1
ATOM 807 C CA . VAL A 1 101 ? 36.009 -0.409 -49.205 1.00 95.94 101 VAL A CA 1
ATOM 808 C C . VAL A 1 101 ? 36.846 -1.544 -49.793 1.00 95.94 101 VAL A C 1
ATOM 810 O O . VAL A 1 101 ? 37.407 -1.378 -50.869 1.00 95.94 101 VAL A O 1
ATOM 813 N N . LEU A 1 102 ? 36.909 -2.704 -49.131 1.00 95.12 102 LEU A N 1
ATOM 814 C CA . LEU A 1 102 ? 37.642 -3.863 -49.648 1.00 95.12 102 LEU A CA 1
ATOM 815 C C . LEU A 1 102 ? 37.089 -4.321 -50.998 1.00 95.12 102 LEU A C 1
ATOM 817 O O . LEU A 1 102 ? 37.864 -4.576 -51.913 1.00 95.12 102 LEU A O 1
ATOM 821 N N . VAL A 1 103 ? 35.764 -4.376 -51.140 1.00 95.69 103 VAL A N 1
ATOM 822 C CA . VAL A 1 103 ? 35.115 -4.711 -52.412 1.00 95.69 103 VAL A CA 1
ATOM 823 C C . VAL A 1 103 ? 35.493 -3.697 -53.489 1.00 95.69 103 VAL A C 1
ATOM 825 O O . VAL A 1 103 ? 35.903 -4.114 -54.562 1.00 95.69 103 VAL A O 1
ATOM 828 N N . PHE A 1 104 ? 35.436 -2.395 -53.200 1.00 91.81 104 PHE A N 1
ATOM 829 C CA . PHE A 1 104 ? 35.823 -1.344 -54.151 1.00 91.81 104 PHE A CA 1
ATOM 830 C C . PHE A 1 104 ? 37.298 -1.346 -54.548 1.00 91.81 104 PHE A C 1
ATOM 832 O O . PHE A 1 104 ? 37.625 -0.858 -55.618 1.00 91.81 104 PHE A O 1
ATOM 839 N N . VAL A 1 105 ? 38.192 -1.814 -53.678 1.00 92.38 105 VAL A N 1
ATOM 840 C CA . VAL A 1 105 ? 39.624 -1.917 -53.994 1.00 92.38 105 VAL A CA 1
ATOM 841 C C . VAL A 1 105 ? 39.916 -3.162 -54.840 1.00 92.38 105 VAL A C 1
ATOM 843 O O . VAL A 1 105 ? 40.894 -3.178 -55.582 1.00 92.38 105 VAL A O 1
ATOM 846 N N . ILE A 1 106 ? 39.102 -4.212 -54.699 1.00 90.50 106 ILE A N 1
ATOM 847 C CA . ILE A 1 106 ? 39.258 -5.480 -55.425 1.00 90.50 106 ILE A CA 1
ATOM 848 C C . ILE A 1 106 ? 38.581 -5.440 -56.809 1.00 90.50 106 ILE A C 1
ATOM 850 O O . ILE A 1 106 ? 39.071 -6.102 -57.723 1.00 90.50 106 ILE A O 1
ATOM 854 N N . LEU A 1 107 ? 37.464 -4.714 -56.949 1.00 84.19 107 LEU A N 1
ATOM 855 C CA . LEU A 1 107 ? 36.754 -4.457 -58.215 1.00 84.19 107 LEU A CA 1
ATOM 856 C C . LEU A 1 107 ? 37.467 -3.400 -59.065 1.00 84.19 107 LEU A C 1
ATOM 858 O O . LEU A 1 107 ? 37.536 -3.617 -60.295 1.00 84.19 107 LEU A O 1
#

Mean predicted aligned error: 16.36 Å

Organism: Tinamus guttatus (NCBI:txid94827)